Protein AF-A0A520GSE2-F1 (afdb_monomer_lite)

Radius of gyration: 23.17 Å; chains: 1; bounding box: 47×28×75 Å

Secondary structure (DSSP, 8-state):
--------HHHHHHHHHHHHHHHHHTTHHHHHHHHHHHHHHHHHHHHHHHHHHHHHHH-TTSHHHHHHHHHHHHH-HHHHHHHHHHHHHHHTTS-HHHHHHHHHHHHHHHHH-

Foldseek 3Di:
DDPPPPPDPVNVVVVVVVVVVVCVVVVVVVVVVLVVVLCVQLVLLVVLVVLVVCCVVPNDDPRPVVVLVVVCVVPNDVVSVVSNVSNVVLVPPPPSVVSNVVSVVSNCVSVPD

pLDDT: mean 75.64, std 13.0, range [40.5, 95.88]

Sequence (113 aa):
MEKKKKLSLRGLWKVLKDSFIGFSEDKVLKLSGALAYYTIFSMAPLLIVIIFLCSIFFGRADTEDSIYSQIEGFVGSDTALQLQQIITNASLEGKGTFALITGIITLVIGATT

Structure (mmCIF, N/CA/C/O backbone):
data_AF-A0A520GSE2-F1
#
_entry.id   AF-A0A520GSE2-F1
#
loop_
_atom_site.group_PDB
_atom_site.id
_atom_site.type_symbol
_atom_site.label_atom_id
_atom_site.label_alt_id
_atom_site.label_comp_id
_atom_site.label_asym_id
_atom_site.label_entity_id
_atom_site.label_seq_id
_atom_site.pdbx_PDB_ins_code
_atom_site.Cartn_x
_atom_site.Cartn_y
_atom_site.Cartn_z
_atom_site.occupancy
_atom_site.B_iso_or_equiv
_atom_site.auth_seq_id
_atom_site.auth_comp_id
_atom_site.auth_asym_id
_atom_site.auth_atom_id
_atom_site.pdbx_PDB_model_num
ATOM 1 N N . MET A 1 1 ? 4.555 -9.609 -51.269 1.00 40.50 1 MET A N 1
ATOM 2 C CA . MET A 1 1 ? 5.145 -10.641 -50.387 1.00 40.50 1 MET A CA 1
ATOM 3 C C . MET A 1 1 ? 5.934 -9.938 -49.294 1.00 40.50 1 MET A C 1
ATOM 5 O O . MET A 1 1 ? 6.977 -9.357 -49.568 1.00 40.50 1 MET A O 1
ATOM 9 N N . GLU A 1 2 ? 5.374 -9.891 -48.090 1.00 47.16 2 GLU A N 1
ATOM 10 C CA . GLU A 1 2 ? 5.918 -9.160 -46.944 1.00 47.16 2 GLU A CA 1
ATOM 11 C C . GLU A 1 2 ? 7.188 -9.862 -46.434 1.00 47.16 2 GLU A C 1
ATOM 13 O O . GLU A 1 2 ? 7.161 -11.034 -46.048 1.00 47.16 2 GLU A O 1
ATOM 18 N N . LYS A 1 3 ? 8.342 -9.186 -46.509 1.00 50.41 3 LYS A N 1
ATOM 19 C CA . LYS A 1 3 ? 9.622 -9.741 -46.050 1.00 50.41 3 LYS A CA 1
ATOM 20 C C . LYS A 1 3 ? 9.564 -9.900 -44.529 1.00 50.41 3 LYS A C 1
ATOM 22 O O . LYS A 1 3 ? 9.762 -8.925 -43.809 1.00 50.41 3 LYS A O 1
ATOM 27 N N . LYS A 1 4 ? 9.334 -11.125 -44.040 1.00 59.28 4 LYS A N 1
ATOM 28 C CA . LYS A 1 4 ? 9.472 -11.475 -42.616 1.00 59.28 4 LYS A CA 1
ATOM 29 C C . LYS A 1 4 ? 10.859 -11.031 -42.135 1.00 59.28 4 LYS A C 1
ATOM 31 O O . LYS A 1 4 ? 11.869 -11.630 -42.512 1.00 59.28 4 LYS A O 1
ATOM 36 N N . LYS A 1 5 ? 10.918 -9.947 -41.351 1.00 64.69 5 LYS A N 1
ATOM 37 C CA . LYS A 1 5 ? 12.147 -9.461 -40.705 1.00 64.69 5 LYS A CA 1
ATOM 38 C C . LYS A 1 5 ? 12.712 -10.617 -39.880 1.00 64.69 5 LYS A C 1
ATOM 40 O O . LYS A 1 5 ? 12.109 -11.017 -38.890 1.00 64.69 5 LYS A O 1
ATOM 45 N N . LYS A 1 6 ? 13.850 -11.177 -40.300 1.00 65.75 6 LYS A N 1
ATOM 46 C CA . LYS A 1 6 ? 14.570 -12.174 -39.500 1.00 65.75 6 LYS A CA 1
ATOM 47 C C . LYS A 1 6 ? 14.906 -11.524 -38.155 1.00 65.75 6 LYS A C 1
ATOM 49 O O . LYS A 1 6 ? 15.556 -10.478 -38.136 1.00 65.75 6 LYS A O 1
ATOM 54 N N . LEU A 1 7 ? 14.430 -12.112 -37.057 1.00 72.06 7 LEU A N 1
ATOM 55 C CA . LEU A 1 7 ? 14.787 -11.694 -35.704 1.00 72.06 7 LEU A CA 1
ATOM 56 C C . LEU A 1 7 ? 16.305 -11.835 -35.558 1.00 72.06 7 LEU A C 1
ATOM 58 O O . LEU A 1 7 ? 16.847 -12.934 -35.504 1.00 72.06 7 LEU A O 1
ATOM 62 N N . SER A 1 8 ? 16.998 -10.703 -35.592 1.00 86.31 8 SER A N 1
ATOM 63 C CA . SER A 1 8 ? 18.438 -10.627 -35.369 1.00 86.31 8 SER A CA 1
ATOM 64 C C . SER A 1 8 ? 18.696 -10.536 -33.870 1.00 86.31 8 SER A C 1
ATOM 66 O O . SER A 1 8 ? 17.998 -9.794 -33.181 1.00 86.31 8 SER A O 1
ATOM 68 N N . LEU A 1 9 ? 19.735 -11.213 -33.375 1.00 87.12 9 LEU A N 1
ATOM 69 C CA . LEU A 1 9 ? 20.218 -11.091 -31.992 1.00 87.12 9 LEU A CA 1
ATOM 70 C C . LEU A 1 9 ? 20.431 -9.625 -31.579 1.00 87.12 9 LEU A C 1
ATOM 72 O O . LEU A 1 9 ? 20.072 -9.231 -30.475 1.00 87.12 9 LEU A O 1
ATOM 76 N N . ARG A 1 10 ? 20.925 -8.783 -32.498 1.00 86.88 10 ARG A N 1
ATOM 77 C CA . ARG A 1 10 ? 21.074 -7.336 -32.264 1.00 86.88 10 ARG A CA 1
ATOM 78 C C . ARG A 1 10 ? 19.731 -6.607 -32.190 1.00 86.88 10 ARG A C 1
ATOM 80 O O . ARG A 1 10 ? 19.609 -5.640 -31.450 1.00 86.88 10 ARG A O 1
ATOM 87 N N . GLY A 1 11 ? 18.739 -7.054 -32.960 1.00 89.69 11 GLY A N 1
ATOM 88 C CA . GLY A 1 11 ? 17.383 -6.503 -32.934 1.00 89.69 11 GLY A CA 1
ATOM 89 C C . GLY A 1 11 ? 16.645 -6.856 -31.645 1.00 89.69 11 GLY A C 1
ATOM 90 O O . GLY A 1 11 ? 16.065 -5.974 -31.026 1.00 89.69 11 GLY A O 1
ATOM 91 N N . LEU A 1 12 ? 16.739 -8.114 -31.205 1.00 91.88 12 LEU A N 1
ATOM 92 C CA . LEU A 1 12 ? 16.220 -8.575 -29.914 1.00 91.88 12 LEU A CA 1
ATOM 93 C C . LEU A 1 12 ? 16.874 -7.823 -28.754 1.00 91.88 12 LEU A C 1
ATOM 95 O O . LEU A 1 12 ? 16.165 -7.295 -27.907 1.00 91.88 12 LEU A O 1
ATOM 99 N N . TRP A 1 13 ? 18.205 -7.693 -28.761 1.00 94.44 13 TRP A N 1
ATOM 100 C CA . TRP A 1 13 ? 18.926 -6.914 -27.751 1.00 94.44 13 TRP A CA 1
ATOM 101 C C . TRP A 1 13 ? 18.490 -5.447 -27.723 1.00 94.44 13 TRP A C 1
ATOM 103 O O . TRP A 1 13 ? 18.316 -4.873 -26.653 1.00 94.44 13 TRP A O 1
ATOM 113 N N . LYS A 1 14 ? 18.283 -4.844 -28.900 1.00 93.94 14 LYS A N 1
ATOM 114 C CA . LYS A 1 14 ? 17.799 -3.467 -29.003 1.00 93.94 14 LYS A CA 1
ATOM 115 C C . LYS A 1 14 ? 16.400 -3.316 -28.404 1.00 93.94 14 LYS A C 1
ATOM 117 O O . LYS A 1 14 ? 16.218 -2.441 -27.576 1.00 93.94 14 LYS A O 1
ATOM 122 N N . VAL A 1 15 ? 15.455 -4.187 -28.760 1.00 95.06 15 VAL A N 1
ATOM 123 C CA . VAL A 1 15 ? 14.092 -4.150 -28.202 1.00 95.06 15 VAL A CA 1
ATOM 124 C C . VAL A 1 15 ? 14.118 -4.331 -26.687 1.00 95.06 15 VAL A C 1
ATOM 126 O O . VAL A 1 15 ? 13.480 -3.568 -25.981 1.00 95.06 15 VAL A O 1
ATOM 129 N N . LEU A 1 16 ? 14.902 -5.283 -26.178 1.00 95.88 16 LEU A N 1
ATOM 130 C CA . LEU A 1 16 ? 15.007 -5.554 -24.741 1.00 95.88 16 LEU A CA 1
ATOM 131 C C . LEU A 1 16 ? 15.594 -4.351 -23.981 1.00 95.88 16 LEU A C 1
ATOM 133 O O . LEU A 1 16 ? 15.093 -3.977 -22.923 1.00 95.88 16 LEU A O 1
ATOM 137 N N . LYS A 1 17 ? 16.612 -3.699 -24.560 1.00 95.88 17 LYS A N 1
ATOM 138 C CA . LYS A 1 17 ? 17.190 -2.462 -24.025 1.00 95.88 17 LYS A CA 1
ATOM 139 C C . LYS A 1 17 ? 16.186 -1.307 -24.052 1.00 95.88 17 LYS A C 1
ATOM 141 O O . LYS A 1 17 ? 16.028 -0.636 -23.037 1.00 95.88 17 LYS A O 1
ATOM 146 N N . ASP A 1 18 ? 15.514 -1.094 -25.180 1.00 95.81 18 ASP A N 1
ATOM 147 C CA . ASP A 1 18 ? 14.532 -0.019 -25.350 1.00 95.81 18 ASP A CA 1
ATOM 148 C C . ASP A 1 18 ? 13.334 -0.225 -24.398 1.00 95.81 18 ASP A C 1
ATOM 150 O O . ASP A 1 18 ? 12.875 0.730 -23.777 1.00 95.81 18 ASP A O 1
ATOM 154 N N . SER A 1 19 ? 12.889 -1.471 -24.182 1.00 95.75 19 SER A N 1
ATOM 155 C CA . SER A 1 19 ? 11.858 -1.812 -23.191 1.00 95.75 19 SER A CA 1
ATOM 156 C C . SER A 1 19 ? 12.293 -1.524 -21.755 1.00 95.75 19 SER A C 1
ATOM 158 O O . SER A 1 19 ? 11.495 -1.008 -20.982 1.00 95.75 19 SER A O 1
ATOM 160 N N . PHE A 1 20 ? 13.540 -1.832 -21.382 1.00 95.44 20 PHE A N 1
ATOM 161 C CA . PHE A 1 20 ? 14.041 -1.530 -20.037 1.00 95.44 20 PHE A CA 1
ATOM 162 C C . PHE A 1 20 ? 14.171 -0.019 -19.798 1.00 95.44 20 PHE A C 1
ATOM 164 O O . PHE A 1 20 ? 13.832 0.466 -18.719 1.00 95.44 20 PHE A O 1
ATOM 171 N N . ILE A 1 21 ? 14.625 0.728 -20.811 1.00 95.75 21 ILE A N 1
ATOM 172 C CA . ILE A 1 21 ? 14.687 2.193 -20.760 1.00 95.75 21 ILE A CA 1
ATOM 173 C C . ILE A 1 21 ? 13.278 2.761 -20.589 1.00 95.75 21 ILE A C 1
ATOM 175 O O . ILE A 1 21 ? 13.054 3.478 -19.621 1.00 95.75 21 ILE A O 1
ATOM 179 N N . GLY A 1 22 ? 12.325 2.366 -21.440 1.00 95.38 22 GLY A N 1
ATOM 180 C CA . GLY A 1 22 ? 10.935 2.819 -21.338 1.00 95.38 22 GLY A CA 1
ATOM 181 C C . GLY A 1 22 ? 10.302 2.477 -19.987 1.00 95.38 22 GLY A C 1
ATOM 182 O O . GLY A 1 22 ? 9.739 3.343 -19.331 1.00 95.38 22 GLY A O 1
ATOM 183 N N . PHE A 1 23 ? 10.495 1.250 -19.493 1.00 95.00 23 PHE A N 1
ATOM 184 C CA . PHE A 1 23 ? 10.014 0.833 -18.171 1.00 95.00 23 PHE A CA 1
ATOM 185 C C . PHE A 1 23 ? 10.577 1.695 -17.026 1.00 95.00 23 PHE A C 1
ATOM 187 O O . PHE A 1 23 ? 9.876 2.002 -16.057 1.00 95.00 23 PHE A O 1
ATOM 194 N N . SER A 1 24 ? 11.847 2.095 -17.120 1.00 94.38 24 SER A N 1
ATOM 195 C CA . SER A 1 24 ? 12.463 2.982 -16.133 1.00 94.38 24 SER A CA 1
ATOM 196 C C . SER A 1 24 ? 12.010 4.436 -16.286 1.00 94.38 24 SER A C 1
ATOM 198 O O . SER A 1 24 ? 11.815 5.112 -15.274 1.00 94.38 24 SER A O 1
ATOM 200 N N . GLU A 1 25 ? 11.858 4.927 -17.518 1.00 95.81 25 GLU A N 1
ATOM 201 C CA . GLU A 1 25 ? 11.381 6.283 -17.828 1.00 95.81 25 GLU A CA 1
ATOM 202 C C . GLU A 1 25 ? 9.938 6.491 -17.356 1.00 95.81 25 GLU A C 1
ATOM 204 O O . GLU A 1 25 ? 9.636 7.522 -16.749 1.00 95.81 25 GLU A O 1
ATOM 209 N N . ASP A 1 26 ? 9.098 5.463 -17.494 1.00 95.44 26 ASP A N 1
ATOM 210 C CA . ASP A 1 26 ? 7.721 5.420 -16.988 1.00 95.44 26 ASP A CA 1
ATOM 211 C C . ASP A 1 26 ? 7.645 5.306 -15.455 1.00 95.44 26 ASP A C 1
ATOM 213 O O . ASP A 1 26 ? 6.561 5.249 -14.872 1.00 95.44 26 ASP A O 1
ATOM 217 N N . LYS A 1 27 ? 8.796 5.296 -14.763 1.00 94.25 27 LYS A N 1
ATOM 218 C CA . LYS A 1 27 ? 8.908 5.241 -13.295 1.00 94.25 27 LYS A CA 1
ATOM 219 C C . LYS A 1 27 ? 8.145 4.062 -12.693 1.00 94.25 27 LYS A C 1
ATOM 221 O O . LYS A 1 27 ? 7.706 4.151 -11.544 1.00 94.25 27 LYS A O 1
ATOM 226 N N . VAL A 1 28 ? 8.015 2.956 -13.430 1.00 93.94 28 VAL A N 1
ATOM 227 C CA . VAL A 1 28 ? 7.132 1.845 -13.050 1.00 93.94 28 VAL A CA 1
ATOM 228 C C . VAL A 1 28 ? 7.476 1.321 -11.662 1.00 93.94 28 VAL A C 1
ATOM 230 O O . VAL A 1 28 ? 6.584 1.216 -10.833 1.00 93.94 28 VAL A O 1
ATOM 233 N N . LEU A 1 29 ? 8.763 1.121 -11.353 1.00 92.81 29 LEU A N 1
ATOM 234 C CA . LEU A 1 29 ? 9.206 0.674 -10.023 1.00 92.81 29 LEU A CA 1
ATOM 235 C C . LEU A 1 29 ? 8.805 1.634 -8.897 1.00 92.81 29 LEU A C 1
ATOM 237 O O . LEU A 1 29 ? 8.424 1.201 -7.810 1.00 92.81 29 LEU A O 1
ATOM 241 N N . LYS A 1 30 ? 8.896 2.944 -9.146 1.00 92.25 30 LYS A N 1
ATOM 242 C CA . LYS A 1 30 ? 8.542 3.963 -8.154 1.00 92.25 30 LYS A CA 1
ATOM 243 C C . LYS A 1 30 ? 7.031 3.992 -7.934 1.00 92.25 30 LYS A C 1
ATOM 245 O O . LYS A 1 30 ? 6.598 4.037 -6.789 1.00 92.25 30 LYS A O 1
ATOM 250 N N . LEU A 1 31 ? 6.245 3.956 -9.010 1.00 93.81 31 LEU A N 1
ATOM 251 C CA . LEU A 1 31 ? 4.783 3.986 -8.941 1.00 93.81 31 LEU A CA 1
ATOM 252 C C . LEU A 1 31 ? 4.218 2.690 -8.350 1.00 93.81 31 LEU A C 1
ATOM 254 O O . LEU A 1 31 ? 3.344 2.752 -7.492 1.00 93.81 31 LEU A O 1
ATOM 258 N N . SER A 1 32 ? 4.752 1.527 -8.733 1.00 92.88 32 SER A N 1
ATOM 259 C CA . SER A 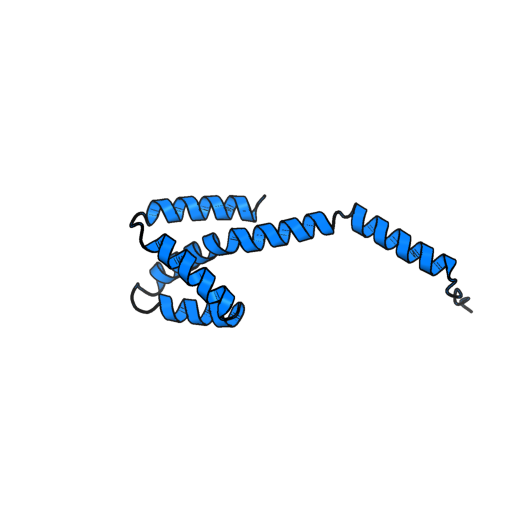1 32 ? 4.350 0.241 -8.159 1.00 92.88 32 SER A CA 1
ATOM 260 C C . SER A 1 32 ? 4.730 0.138 -6.683 1.00 92.88 32 SER A C 1
ATOM 262 O O . SER A 1 32 ? 3.944 -0.359 -5.880 1.00 92.88 32 SER A O 1
ATOM 264 N N . GLY A 1 33 ? 5.913 0.638 -6.309 1.00 92.50 33 GLY A N 1
ATOM 265 C CA . GLY A 1 33 ? 6.350 0.703 -4.916 1.00 92.50 33 GLY A CA 1
ATOM 266 C C . GLY A 1 33 ? 5.469 1.626 -4.073 1.00 92.50 33 GLY A C 1
ATOM 267 O O . GLY A 1 33 ? 5.040 1.234 -2.991 1.00 92.50 33 GLY A O 1
ATOM 268 N N . ALA A 1 34 ? 5.143 2.814 -4.5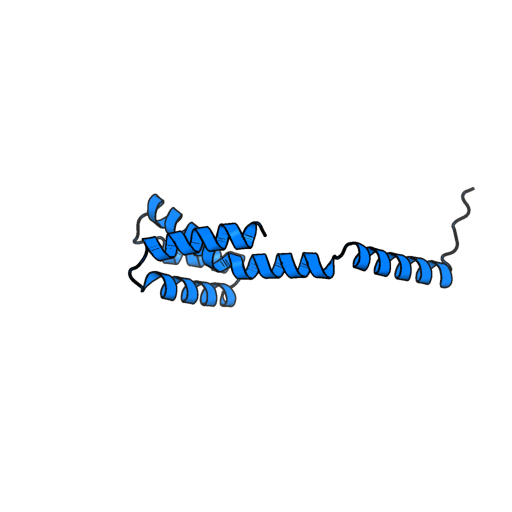90 1.00 90.75 34 ALA A N 1
ATOM 269 C CA . ALA A 1 34 ? 4.229 3.746 -3.934 1.00 90.75 34 ALA A CA 1
ATOM 270 C C . ALA A 1 34 ? 2.829 3.138 -3.767 1.00 90.75 34 ALA A C 1
ATOM 272 O O . ALA A 1 34 ? 2.295 3.150 -2.666 1.00 90.75 34 ALA A O 1
ATOM 273 N N . LEU A 1 35 ? 2.273 2.514 -4.811 1.00 88.88 35 LEU A N 1
ATOM 274 C CA . LEU A 1 35 ? 0.967 1.854 -4.747 1.00 88.88 35 LEU A CA 1
ATOM 275 C C . LEU A 1 35 ? 0.925 0.746 -3.683 1.00 88.88 35 LEU A C 1
ATOM 277 O O . LEU A 1 35 ? -0.036 0.664 -2.916 1.00 88.88 35 LEU A O 1
ATOM 281 N N . ALA A 1 36 ? 1.966 -0.088 -3.607 1.00 87.69 36 ALA A N 1
ATOM 282 C CA . ALA A 1 36 ? 2.064 -1.130 -2.587 1.00 87.69 36 ALA A CA 1
ATOM 283 C C . ALA A 1 36 ? 2.170 -0.535 -1.172 1.00 87.69 36 ALA A C 1
ATOM 285 O O . ALA A 1 36 ? 1.474 -0.992 -0.263 1.00 87.69 36 ALA A O 1
ATOM 286 N N . TYR A 1 37 ? 2.991 0.509 -0.998 1.00 83.94 37 TYR A N 1
ATOM 287 C CA . TYR A 1 37 ? 3.126 1.228 0.270 1.00 83.94 37 TYR A CA 1
ATOM 288 C C . TYR A 1 37 ? 1.786 1.831 0.706 1.00 83.94 37 TYR A C 1
ATOM 290 O O . TYR A 1 37 ? 1.323 1.558 1.811 1.00 83.94 37 TYR A O 1
ATOM 298 N N . TYR A 1 38 ? 1.111 2.567 -0.177 1.00 81.81 38 TYR A N 1
ATOM 299 C CA . TYR A 1 38 ? -0.194 3.153 0.115 1.00 81.81 38 TYR A CA 1
ATOM 300 C C . TYR A 1 38 ? -1.235 2.095 0.434 1.00 81.81 38 TYR A C 1
ATOM 302 O O . TYR A 1 38 ? -1.974 2.262 1.395 1.00 81.81 38 TYR A O 1
ATOM 310 N N . THR A 1 39 ? -1.259 0.974 -0.283 1.00 82.38 39 THR A N 1
ATOM 311 C CA . THR A 1 39 ? -2.201 -0.113 0.011 1.00 82.38 39 THR A CA 1
ATOM 312 C C . THR A 1 39 ? -1.992 -0.646 1.430 1.00 82.38 39 THR A C 1
ATOM 314 O O . THR A 1 39 ? -2.914 -0.586 2.240 1.00 82.38 39 THR A O 1
ATOM 317 N N . ILE A 1 40 ? -0.778 -1.098 1.765 1.00 79.06 40 ILE A N 1
ATOM 318 C CA . ILE A 1 40 ? -0.483 -1.718 3.069 1.00 79.06 40 ILE A CA 1
ATOM 319 C C . ILE A 1 40 ? -0.717 -0.733 4.222 1.00 79.06 40 ILE A C 1
ATOM 321 O O . ILE A 1 40 ? -1.351 -1.088 5.214 1.00 79.06 40 ILE A O 1
ATOM 325 N N . PHE A 1 41 ? -0.254 0.513 4.092 1.00 74.94 41 PHE A N 1
ATOM 326 C CA . PHE A 1 41 ? -0.398 1.510 5.156 1.00 74.94 41 PHE A CA 1
ATOM 327 C C . PHE A 1 41 ? -1.826 2.072 5.273 1.00 74.94 41 PHE A C 1
ATOM 329 O O . PHE A 1 41 ? -2.225 2.472 6.367 1.00 74.94 41 PHE A O 1
ATOM 336 N N . SER A 1 42 ? -2.625 2.053 4.199 1.00 78.56 42 SER A N 1
ATOM 337 C CA . SER A 1 42 ? -4.038 2.473 4.233 1.00 78.56 42 SER A CA 1
ATOM 338 C C . SER A 1 42 ? -4.990 1.371 4.701 1.00 78.56 42 SER A C 1
ATOM 340 O O . SER A 1 42 ? -6.111 1.681 5.105 1.00 78.56 42 SER A O 1
ATOM 342 N N . MET A 1 43 ? -4.575 0.097 4.672 1.00 77.19 43 MET A N 1
ATOM 343 C CA . MET A 1 43 ? -5.435 -1.034 5.044 1.00 77.19 43 MET A CA 1
ATOM 344 C C . MET A 1 43 ? -5.974 -0.930 6.474 1.00 77.19 43 MET A C 1
ATOM 346 O O . MET A 1 43 ? -7.173 -1.097 6.683 1.00 77.19 43 MET A O 1
ATOM 350 N N . ALA A 1 44 ? -5.122 -0.630 7.457 1.00 72.06 44 ALA A N 1
ATOM 351 C CA . ALA A 1 44 ? -5.554 -0.541 8.852 1.00 72.06 44 ALA A CA 1
ATOM 352 C C . ALA A 1 44 ? -6.587 0.589 9.086 1.00 72.06 44 ALA A C 1
ATOM 354 O O . ALA A 1 44 ? -7.667 0.295 9.604 1.00 72.06 44 ALA A O 1
ATOM 355 N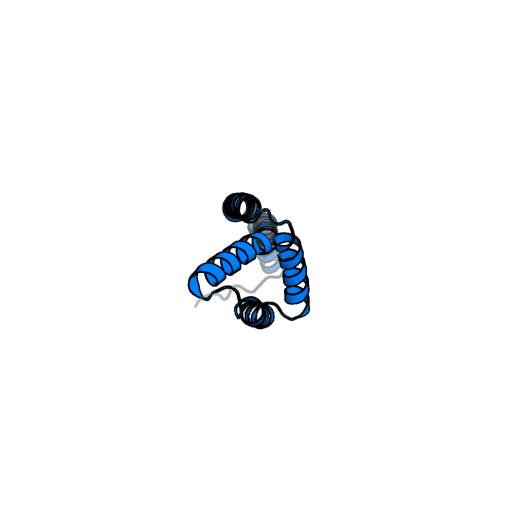 N . PRO A 1 45 ? -6.346 1.848 8.655 1.00 71.56 45 PRO A N 1
ATOM 356 C CA . PRO A 1 45 ? -7.354 2.909 8.722 1.00 71.56 45 PRO A CA 1
ATOM 357 C C . PRO A 1 45 ? -8.655 2.579 7.978 1.00 71.56 45 PRO A C 1
ATOM 359 O O . PRO A 1 45 ? -9.740 2.857 8.488 1.00 71.56 45 PRO A O 1
ATOM 362 N N . LEU A 1 46 ? -8.565 1.963 6.794 1.00 78.94 46 LEU A N 1
ATOM 363 C CA . LEU A 1 46 ? -9.736 1.581 6.001 1.00 78.94 46 LEU A CA 1
ATOM 364 C C . LEU A 1 46 ? -10.617 0.576 6.750 1.00 78.94 46 LEU A C 1
ATOM 366 O O . LEU A 1 46 ? -11.834 0.739 6.800 1.00 78.94 46 LEU A O 1
ATOM 370 N N . LEU A 1 47 ? -10.007 -0.437 7.364 1.00 72.19 47 LEU A N 1
ATOM 371 C CA . LEU A 1 47 ? -10.725 -1.461 8.121 1.00 72.19 47 LEU A CA 1
ATOM 372 C C . LEU A 1 47 ? -11.413 -0.890 9.358 1.00 72.19 47 LEU A C 1
ATOM 374 O O . LEU A 1 47 ? -12.556 -1.249 9.628 1.00 72.19 47 LEU A O 1
ATOM 378 N N . ILE A 1 48 ? -10.773 0.050 10.057 1.00 70.12 48 ILE A N 1
ATO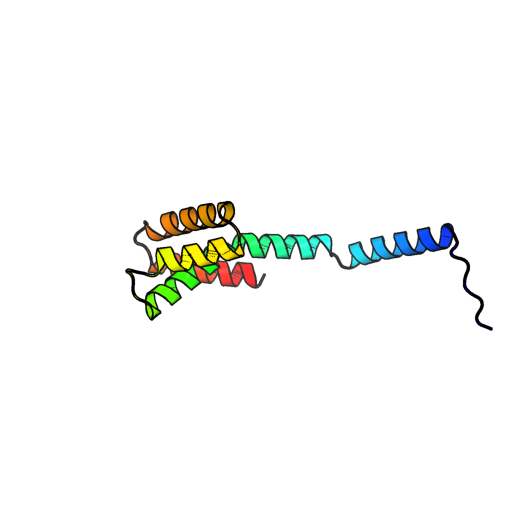M 379 C CA . ILE A 1 48 ? -11.397 0.773 11.176 1.00 70.12 48 ILE A CA 1
ATOM 380 C C . ILE A 1 48 ? -12.674 1.485 10.707 1.00 70.12 48 ILE A C 1
ATOM 382 O O . ILE A 1 48 ? -13.713 1.387 11.362 1.00 70.12 48 ILE A O 1
ATOM 386 N N . VAL A 1 49 ? -12.625 2.164 9.556 1.00 74.06 49 VAL A N 1
ATOM 387 C CA . VAL A 1 49 ? -13.798 2.842 8.980 1.00 74.06 49 VAL A CA 1
ATOM 388 C C . VAL A 1 49 ? -14.886 1.839 8.587 1.00 74.06 49 VAL A C 1
ATOM 390 O O . VAL A 1 49 ? -16.054 2.064 8.902 1.00 74.06 49 VAL A O 1
ATOM 393 N N . ILE A 1 50 ? -14.527 0.719 7.951 1.00 74.81 50 ILE A N 1
ATOM 394 C CA . ILE A 1 50 ? -15.482 -0.336 7.574 1.00 74.81 50 ILE A CA 1
ATOM 395 C C . ILE A 1 50 ? -16.184 -0.900 8.814 1.00 74.81 50 ILE A C 1
ATOM 397 O O . ILE A 1 50 ? -17.410 -0.970 8.840 1.00 74.81 50 ILE A O 1
ATOM 401 N N . ILE A 1 51 ? -15.436 -1.236 9.867 1.00 68.81 51 ILE A N 1
ATOM 402 C CA . ILE A 1 51 ? -15.987 -1.788 11.115 1.00 68.81 51 ILE A CA 1
ATOM 403 C C . ILE A 1 51 ? -16.899 -0.778 11.808 1.00 68.81 51 ILE A C 1
ATOM 405 O O . ILE A 1 51 ? -17.969 -1.145 12.297 1.00 68.81 51 ILE A O 1
ATOM 409 N N . PHE A 1 52 ? -16.514 0.498 11.821 1.00 68.38 52 PHE A N 1
ATOM 410 C CA . PHE A 1 52 ? -17.350 1.569 12.354 1.00 68.38 52 PHE A CA 1
ATOM 411 C C . PHE A 1 52 ? -18.682 1.680 11.600 1.00 68.38 52 PHE A C 1
ATOM 413 O O . PHE A 1 52 ? -19.741 1.715 12.228 1.00 68.38 52 PHE A O 1
ATOM 420 N N . LEU A 1 53 ? -18.645 1.673 10.264 1.00 70.88 53 LEU A N 1
ATOM 421 C CA . LEU A 1 53 ? -19.853 1.699 9.439 1.00 70.88 53 LEU A CA 1
ATOM 422 C C . LEU A 1 53 ? -20.716 0.457 9.686 1.00 70.88 53 LEU A C 1
ATOM 424 O O . LEU A 1 53 ? -21.910 0.587 9.947 1.00 70.88 53 LEU A O 1
ATOM 428 N N . CYS A 1 54 ? -20.127 -0.738 9.697 1.00 68.38 54 CYS A N 1
ATOM 429 C CA . CYS A 1 54 ? -20.849 -1.969 10.009 1.00 68.38 54 CYS A CA 1
ATOM 430 C C . CYS A 1 54 ? -21.473 -1.936 11.412 1.00 68.38 54 CYS A C 1
ATOM 432 O O . CYS A 1 54 ? -22.619 -2.342 11.568 1.00 68.38 54 CYS A O 1
ATOM 434 N N . SER A 1 55 ? -20.787 -1.383 12.415 1.00 61.19 55 SER A N 1
ATOM 435 C CA . SER A 1 55 ? -21.321 -1.245 13.780 1.00 61.19 55 SER A CA 1
ATOM 436 C C . SER A 1 55 ? -22.562 -0.347 13.840 1.00 61.19 55 SER A C 1
ATOM 438 O O . SER A 1 55 ? -23.470 -0.615 14.627 1.00 61.19 55 SER A O 1
ATOM 440 N N . ILE A 1 56 ? -22.623 0.701 13.006 1.00 68.00 56 ILE A N 1
ATOM 441 C CA . ILE A 1 56 ? -23.793 1.587 12.890 1.00 68.00 56 ILE A CA 1
ATOM 442 C C . ILE A 1 56 ? -24.990 0.847 12.279 1.00 68.00 56 ILE A C 1
ATOM 444 O O . ILE A 1 56 ? -26.112 1.028 12.746 1.00 68.00 56 ILE A O 1
ATOM 448 N N . PHE A 1 57 ? -24.766 0.026 11.248 1.00 70.56 57 PHE A N 1
ATOM 449 C CA . PHE A 1 57 ? -25.850 -0.626 10.502 1.00 70.56 57 PHE A CA 1
ATOM 450 C C . PHE A 1 57 ? -26.297 -1.980 11.082 1.00 70.56 57 PHE A C 1
ATOM 452 O O . PHE A 1 57 ? -27.473 -2.315 10.962 1.00 70.56 57 PHE A O 1
ATOM 459 N N . PHE A 1 58 ? -25.397 -2.748 11.704 1.00 66.12 58 PHE A N 1
ATOM 460 C CA . PHE A 1 58 ? -25.643 -4.134 12.135 1.00 66.12 58 PHE A CA 1
ATOM 461 C C . PHE A 1 58 ? -25.719 -4.324 13.660 1.00 66.12 58 PHE A C 1
ATOM 463 O O . PHE A 1 58 ? -26.127 -5.388 14.116 1.00 66.12 58 PHE A O 1
ATOM 470 N N . GLY A 1 59 ? -25.381 -3.310 14.464 1.00 57.69 59 GLY A N 1
ATOM 471 C CA . GLY A 1 59 ? -25.370 -3.425 15.925 1.00 57.69 59 GLY A CA 1
ATOM 472 C C . GLY A 1 59 ? -24.151 -4.187 16.467 1.00 57.69 59 GLY A C 1
ATOM 473 O O . GLY A 1 59 ? -23.529 -4.995 15.786 1.00 57.69 59 GLY A O 1
ATOM 474 N N . ARG A 1 60 ? -23.780 -3.886 17.718 1.00 56.72 60 ARG A N 1
ATOM 475 C CA . ARG A 1 60 ? -22.456 -4.156 18.321 1.00 56.72 60 ARG A CA 1
ATOM 476 C C . ARG A 1 60 ? -22.141 -5.623 18.668 1.00 56.72 60 ARG A C 1
ATOM 478 O O . ARG A 1 60 ? -21.018 -5.882 19.075 1.00 56.72 60 ARG A O 1
ATOM 485 N N . ALA A 1 61 ? -23.114 -6.534 18.604 1.00 52.69 61 ALA A N 1
ATOM 486 C CA . ALA A 1 61 ? -23.004 -7.856 19.236 1.00 52.69 61 ALA A CA 1
ATOM 487 C C . ALA A 1 61 ? -22.601 -9.002 18.288 1.00 52.69 61 ALA A C 1
ATOM 489 O O . ALA A 1 61 ? -22.006 -9.959 18.762 1.00 52.69 61 ALA A O 1
ATOM 490 N N . ASP A 1 62 ? -22.849 -8.881 16.976 1.00 51.94 62 ASP A N 1
ATOM 491 C CA . ASP A 1 62 ? -22.653 -9.985 16.010 1.00 51.94 62 ASP A CA 1
ATOM 492 C C . ASP A 1 62 ? -21.686 -9.640 14.853 1.00 51.94 62 ASP A C 1
ATOM 494 O O . ASP A 1 62 ? -21.508 -10.419 13.915 1.00 51.94 62 ASP A O 1
ATOM 498 N N . THR A 1 63 ? -21.071 -8.451 14.865 1.00 56.72 63 THR A N 1
ATOM 499 C CA . THR A 1 63 ? -20.325 -7.927 13.706 1.00 56.72 63 THR A CA 1
ATOM 500 C C . THR A 1 63 ? -18.842 -8.279 13.682 1.00 56.72 63 THR A C 1
ATOM 502 O O . THR A 1 63 ? -18.304 -8.450 12.590 1.00 56.72 63 THR A O 1
ATOM 505 N N . GLU A 1 64 ? -18.164 -8.385 14.830 1.00 61.72 64 GLU A N 1
ATOM 506 C CA . GLU A 1 64 ? -16.707 -8.612 14.850 1.00 61.72 64 GLU A CA 1
ATOM 507 C C . GLU A 1 64 ? -16.328 -9.954 14.212 1.00 61.72 64 GLU A C 1
ATOM 509 O O . GLU A 1 64 ? -15.517 -9.973 13.286 1.00 61.72 64 GLU A O 1
ATOM 514 N N . ASP A 1 65 ? -16.977 -11.049 14.616 1.00 65.62 65 ASP A N 1
ATOM 515 C CA . ASP A 1 65 ? -16.664 -12.391 14.109 1.00 65.62 65 ASP A CA 1
ATOM 516 C C . ASP A 1 65 ? -17.020 -12.559 12.621 1.00 65.62 65 ASP A C 1
ATOM 518 O O . ASP A 1 65 ? -16.270 -13.170 11.854 1.00 65.62 65 ASP A O 1
ATOM 522 N N . SER A 1 66 ? -18.137 -11.974 12.169 1.00 68.88 66 SER A N 1
ATOM 523 C CA . SER A 1 66 ? -18.559 -12.059 10.763 1.00 68.88 66 SER A CA 1
ATOM 524 C C . SER A 1 66 ? -17.669 -11.233 9.831 1.00 68.88 66 SER A C 1
ATOM 526 O O . SER A 1 66 ? -17.323 -11.694 8.741 1.00 68.88 66 SER A O 1
ATOM 528 N N . ILE A 1 67 ? -17.263 -10.030 10.250 1.00 70.12 67 ILE A N 1
ATOM 529 C CA . ILE A 1 67 ? -16.338 -9.195 9.473 1.00 70.12 67 ILE A CA 1
ATOM 530 C C . ILE A 1 67 ? -14.969 -9.865 9.408 1.00 70.12 67 ILE A C 1
ATOM 532 O O . ILE A 1 67 ? -14.359 -9.913 8.339 1.00 70.12 67 ILE A O 1
ATOM 536 N N . TYR A 1 68 ? -14.509 -10.421 10.528 1.00 71.62 68 TYR A N 1
ATOM 537 C CA . TYR A 1 68 ? -13.232 -11.112 10.595 1.00 71.62 68 TYR A CA 1
ATOM 538 C C . TYR A 1 68 ? -13.164 -12.313 9.647 1.00 71.62 68 TYR A C 1
ATOM 540 O O . TYR A 1 68 ? -12.229 -12.416 8.855 1.00 71.62 68 TYR A O 1
ATOM 548 N N . SER A 1 69 ? -14.203 -13.152 9.648 1.00 72.69 69 SER A N 1
ATOM 549 C CA . SER A 1 69 ? -14.334 -14.288 8.728 1.00 72.69 69 SER A CA 1
ATOM 550 C C . SER A 1 69 ? -14.275 -13.869 7.255 1.00 72.69 69 SER A C 1
ATOM 552 O O . SER A 1 69 ? -13.653 -14.550 6.436 1.00 72.69 69 SER A O 1
ATOM 554 N N . GLN A 1 70 ? -14.887 -12.736 6.900 1.00 72.94 70 GLN A N 1
ATOM 555 C CA . GLN A 1 70 ? -14.814 -12.231 5.531 1.00 72.94 70 GLN A CA 1
ATOM 556 C C . GLN A 1 70 ? -13.412 -11.734 5.184 1.00 72.94 70 GLN A C 1
ATOM 558 O O . GLN A 1 70 ? -12.904 -12.070 4.118 1.00 72.94 70 GLN A O 1
ATOM 563 N N . ILE A 1 71 ? -12.766 -10.983 6.082 1.00 71.38 71 ILE A N 1
ATOM 564 C CA . ILE A 1 71 ? -11.384 -10.522 5.893 1.00 71.38 71 ILE A CA 1
ATOM 565 C C . ILE A 1 71 ? -10.458 -11.727 5.697 1.00 71.38 71 ILE A C 1
ATOM 567 O O . ILE A 1 71 ? -9.715 -11.765 4.719 1.00 71.38 71 ILE A O 1
ATOM 571 N N . GLU A 1 72 ? -10.555 -12.741 6.556 1.00 75.12 72 GLU A N 1
ATOM 572 C CA . GLU A 1 72 ? -9.806 -13.994 6.432 1.00 75.12 72 GLU A CA 1
ATOM 573 C C . GLU A 1 72 ? -10.016 -14.673 5.072 1.00 75.12 72 GLU A C 1
ATOM 575 O O . GLU A 1 72 ? -9.042 -15.078 4.438 1.00 75.12 72 GLU A O 1
ATOM 580 N N . GLY A 1 73 ? -11.252 -14.715 4.568 1.00 78.25 73 GLY A N 1
ATOM 581 C CA . GLY A 1 73 ? -11.556 -15.253 3.240 1.00 78.25 73 GLY A CA 1
ATOM 582 C C . GLY A 1 73 ? -10.882 -14.507 2.078 1.00 78.25 73 GLY A C 1
ATOM 583 O O . GLY A 1 73 ? -10.626 -15.114 1.039 1.00 78.25 73 GLY A O 1
ATOM 584 N N . PHE A 1 74 ? -10.566 -13.218 2.241 1.00 75.31 74 PHE A N 1
ATOM 585 C CA . PHE A 1 74 ? -9.921 -12.399 1.207 1.00 75.31 74 PHE A CA 1
ATOM 586 C C . PHE A 1 74 ? -8.395 -12.336 1.324 1.00 75.31 74 PHE A C 1
ATOM 588 O O . PHE A 1 74 ? -7.716 -12.331 0.297 1.00 75.31 74 PHE A O 1
ATOM 595 N N . VAL A 1 75 ? -7.852 -12.247 2.543 1.00 74.19 75 VAL A N 1
ATOM 596 C CA . VAL A 1 75 ? -6.411 -12.009 2.770 1.00 74.19 75 VAL A CA 1
ATOM 597 C C . VAL A 1 75 ? -5.666 -13.196 3.386 1.00 74.19 75 VAL A C 1
ATOM 599 O O . VAL A 1 75 ? -4.440 -13.165 3.453 1.00 74.19 75 VAL A O 1
ATOM 602 N N . GLY A 1 76 ? -6.371 -14.254 3.791 1.00 79.19 76 GLY A N 1
ATOM 603 C CA . GLY A 1 76 ? -5.807 -15.409 4.491 1.00 79.19 76 GLY A CA 1
ATOM 604 C C . GLY A 1 76 ? -5.679 -15.200 6.005 1.00 79.19 76 GLY A C 1
ATOM 605 O O . GLY A 1 76 ? -5.682 -14.072 6.505 1.00 79.19 76 GLY A O 1
ATOM 606 N N . SER A 1 77 ? -5.550 -16.308 6.741 1.00 80.19 77 SER A N 1
ATOM 607 C CA . SER A 1 77 ? -5.582 -16.340 8.213 1.00 80.19 77 SER A CA 1
ATOM 608 C C . SER A 1 77 ? -4.489 -15.495 8.868 1.00 80.19 77 SER A C 1
ATOM 610 O O . SER A 1 77 ? -4.756 -14.764 9.817 1.00 80.19 77 SER A O 1
ATOM 612 N N . ASP A 1 78 ? -3.261 -15.541 8.348 1.00 76.38 78 ASP A N 1
ATOM 613 C CA . ASP A 1 78 ? -2.116 -14.854 8.958 1.00 76.38 78 ASP A CA 1
ATOM 614 C C . ASP A 1 78 ? -2.250 -13.328 8.880 1.00 76.38 78 ASP A C 1
ATOM 616 O O . ASP A 1 78 ? -1.975 -12.609 9.845 1.00 76.38 78 ASP A O 1
ATOM 620 N N . THR A 1 79 ? -2.704 -12.819 7.732 1.00 69.94 79 THR A N 1
ATOM 621 C CA . THR A 1 79 ? -2.942 -11.386 7.533 1.00 69.94 79 THR A CA 1
ATOM 622 C C . THR A 1 79 ? -4.184 -10.936 8.288 1.00 69.94 79 THR A C 1
ATOM 624 O O . THR A 1 79 ? -4.168 -9.870 8.901 1.00 69.94 79 THR A O 1
ATOM 627 N N . ALA A 1 80 ? -5.232 -11.761 8.322 1.00 73.88 80 ALA A N 1
ATOM 628 C CA . ALA A 1 80 ? -6.404 -11.479 9.134 1.00 73.88 80 ALA A CA 1
ATOM 629 C C . ALA A 1 80 ? -6.027 -11.348 10.616 1.00 73.88 80 ALA A C 1
ATOM 631 O O . ALA A 1 80 ? -6.382 -10.353 11.238 1.00 73.88 80 ALA A O 1
ATOM 632 N N . LEU A 1 81 ? -5.245 -12.271 11.186 1.00 78.38 81 LEU A N 1
ATOM 633 C CA . LEU A 1 81 ? -4.809 -12.221 12.593 1.00 78.38 81 LEU A CA 1
ATOM 634 C C . LEU A 1 81 ? -4.070 -10.927 12.935 1.00 78.38 81 LEU A C 1
ATOM 636 O O . LEU A 1 81 ? -4.362 -10.298 13.953 1.00 78.38 81 LEU A O 1
ATOM 640 N N . GLN A 1 82 ? -3.166 -10.485 12.063 1.00 72.94 82 GLN A N 1
ATOM 641 C CA . GLN A 1 82 ? -2.461 -9.214 12.250 1.00 72.94 82 GLN A CA 1
ATOM 642 C C . GLN A 1 82 ? -3.425 -8.023 12.235 1.00 72.94 82 GLN A C 1
ATOM 644 O O . GLN A 1 82 ? -3.320 -7.126 13.073 1.00 72.94 82 GLN A O 1
ATOM 649 N N . LEU A 1 83 ? -4.403 -8.028 11.328 1.00 69.31 83 LEU A N 1
ATOM 650 C CA . LEU A 1 83 ? -5.429 -6.991 11.264 1.00 69.31 83 LEU A CA 1
ATOM 651 C C . LEU A 1 83 ? -6.314 -6.991 12.515 1.00 69.31 83 LEU A C 1
ATOM 653 O O . LEU A 1 83 ? -6.569 -5.917 13.056 1.00 69.31 83 LEU A O 1
ATOM 657 N N . GLN A 1 84 ? -6.707 -8.168 13.021 1.00 72.69 84 GLN A N 1
ATOM 658 C CA . GLN A 1 84 ? -7.460 -8.302 14.274 1.00 72.69 84 GLN A CA 1
ATOM 659 C C . GLN A 1 84 ? -6.734 -7.607 15.414 1.00 72.69 84 GLN A C 1
ATOM 661 O O . GLN A 1 84 ? -7.312 -6.781 16.107 1.00 72.69 84 GLN A O 1
ATOM 666 N N . GLN A 1 85 ? -5.443 -7.904 15.573 1.00 74.50 85 GLN A N 1
ATOM 667 C CA . GLN A 1 85 ? -4.637 -7.339 16.645 1.0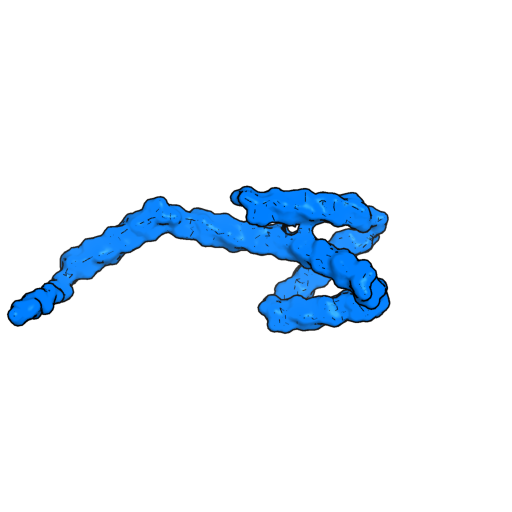0 74.50 85 GLN A CA 1
ATOM 668 C C . GLN A 1 85 ? -4.541 -5.818 16.527 1.00 74.50 85 GLN A C 1
ATOM 670 O O . GLN A 1 85 ? -4.662 -5.120 17.531 1.00 74.50 85 GLN A O 1
ATOM 675 N N . ILE A 1 86 ? -4.365 -5.282 15.317 1.00 68.19 86 ILE A N 1
ATOM 676 C CA . ILE A 1 86 ? -4.345 -3.830 15.090 1.00 68.19 86 ILE A CA 1
ATOM 677 C C . ILE A 1 86 ? -5.690 -3.202 15.486 1.00 68.19 86 ILE A C 1
ATOM 679 O O . ILE A 1 86 ? -5.711 -2.180 16.171 1.00 68.19 86 ILE A O 1
ATOM 683 N N . ILE A 1 87 ? -6.804 -3.831 15.108 1.00 67.50 87 ILE A N 1
ATOM 684 C CA . ILE A 1 87 ? -8.161 -3.360 15.407 1.00 67.50 87 ILE A CA 1
ATOM 685 C C . ILE A 1 87 ? -8.455 -3.425 16.909 1.00 67.50 87 ILE A C 1
ATOM 687 O O . ILE A 1 87 ? -8.908 -2.435 17.477 1.00 67.50 87 ILE A O 1
ATOM 691 N N . THR A 1 88 ? -8.176 -4.553 17.566 1.00 69.44 88 THR A N 1
ATOM 692 C CA . THR A 1 88 ? -8.391 -4.738 19.008 1.00 69.44 88 THR A CA 1
ATOM 693 C C . THR A 1 88 ? -7.568 -3.739 19.817 1.00 69.44 88 THR A C 1
ATOM 695 O O . THR A 1 88 ? -8.074 -3.125 20.752 1.00 69.44 88 THR A O 1
ATOM 698 N N . ASN A 1 89 ? -6.312 -3.503 19.430 1.00 66.56 89 ASN A N 1
ATOM 699 C CA . ASN A 1 89 ? -5.490 -2.480 20.075 1.00 66.56 89 ASN A CA 1
ATOM 700 C C . ASN A 1 89 ? -6.053 -1.066 19.852 1.00 66.56 89 ASN A C 1
ATOM 702 O O . ASN A 1 89 ? -6.028 -0.249 20.769 1.00 66.56 89 ASN A O 1
ATOM 706 N N . ALA A 1 90 ? -6.609 -0.782 18.671 1.00 61.66 90 ALA A N 1
ATOM 707 C CA . ALA A 1 90 ? -7.239 0.503 18.373 1.00 61.66 90 ALA A CA 1
ATOM 708 C C . ALA A 1 90 ? -8.594 0.705 19.088 1.00 61.66 90 ALA A C 1
ATOM 710 O O . ALA A 1 90 ? -8.965 1.843 19.380 1.00 61.66 90 ALA A O 1
ATOM 711 N N . SER A 1 91 ? -9.342 -0.367 19.383 1.00 58.16 91 SER A N 1
ATOM 712 C CA . SER A 1 91 ? -10.667 -0.300 20.020 1.00 58.16 91 SER A CA 1
ATOM 713 C C . SER A 1 91 ? -10.612 -0.191 21.551 1.00 58.16 91 SER A C 1
ATOM 715 O O . SER A 1 91 ? -11.496 0.429 22.150 1.00 58.16 91 SER A O 1
ATOM 717 N N . LEU A 1 92 ? -9.562 -0.721 22.191 1.00 55.69 92 LEU A N 1
ATOM 718 C CA . LEU A 1 92 ? -9.396 -0.731 23.652 1.00 55.69 92 LEU A CA 1
ATOM 719 C C . LEU A 1 92 ? -9.115 0.651 24.276 1.00 55.69 92 LEU A C 1
ATOM 721 O O . LEU A 1 92 ? -9.355 0.836 25.468 1.00 55.69 92 LEU A O 1
ATOM 725 N N . GLU A 1 93 ? -8.662 1.652 23.513 1.00 55.59 93 GLU A N 1
ATOM 726 C CA . GLU A 1 93 ? -8.258 2.955 24.076 1.00 55.59 93 GLU A CA 1
ATOM 727 C C . GLU A 1 93 ? -9.413 3.883 24.511 1.00 55.59 93 GLU A C 1
ATOM 729 O O . GLU A 1 93 ? -9.163 4.975 25.022 1.00 55.59 93 GLU A O 1
ATOM 734 N N . GLY A 1 94 ? -10.688 3.516 24.328 1.00 51.56 94 GLY A N 1
ATOM 735 C CA . GLY A 1 94 ? -11.826 4.320 24.817 1.00 51.56 94 GLY A CA 1
ATOM 736 C C . GLY A 1 94 ? -11.969 5.717 24.180 1.00 51.56 94 GLY A C 1
ATOM 737 O O . GLY A 1 94 ? -12.844 6.491 24.562 1.00 51.56 94 GLY A O 1
ATOM 738 N N . LYS A 1 95 ? -11.151 6.042 23.170 1.00 54.88 95 LYS A N 1
ATOM 739 C CA . LYS A 1 95 ? -11.140 7.307 22.415 1.00 54.88 95 LYS A CA 1
ATOM 740 C C . LYS A 1 95 ? -11.730 7.143 21.011 1.00 54.88 95 LYS A C 1
ATOM 742 O O . LYS A 1 95 ? -11.180 7.669 20.045 1.00 54.88 95 LYS A O 1
ATOM 747 N N . GLY A 1 96 ? -12.849 6.426 20.888 1.00 65.62 96 GLY A N 1
ATOM 748 C CA . GLY A 1 96 ? -13.428 6.035 19.592 1.00 65.62 96 GLY A CA 1
ATOM 749 C C . GLY A 1 96 ? -13.572 7.189 18.591 1.00 65.62 96 GLY A C 1
ATOM 750 O O . GLY A 1 96 ? -13.222 7.040 17.427 1.00 65.62 96 GLY A O 1
ATOM 751 N N . THR A 1 97 ? -13.982 8.376 19.047 1.00 70.00 97 THR A N 1
ATOM 752 C CA . THR A 1 97 ? -14.125 9.558 18.180 1.00 70.00 97 THR A CA 1
ATOM 753 C C . THR A 1 97 ? -12.784 10.126 17.710 1.00 70.00 97 THR A C 1
ATOM 755 O O . THR A 1 97 ? -12.661 10.514 16.553 1.00 70.00 97 THR A O 1
ATOM 758 N N . PHE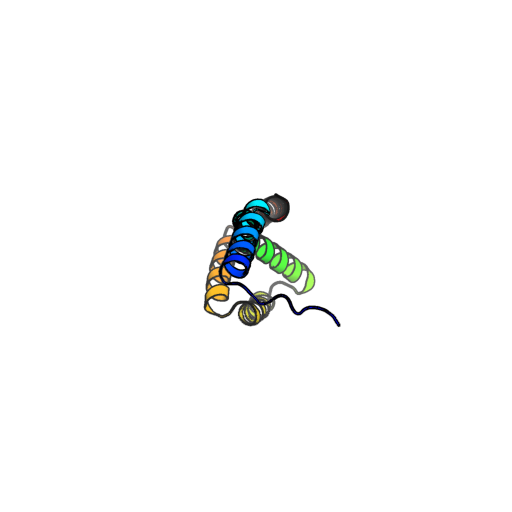 A 1 98 ? -11.767 10.173 18.575 1.00 72.38 98 PHE A N 1
ATOM 759 C CA . PHE A 1 98 ? -10.452 10.700 18.198 1.00 72.38 98 PHE A CA 1
ATOM 760 C C . PHE A 1 98 ? -9.738 9.742 17.240 1.00 72.38 98 PHE A C 1
ATOM 762 O O . PHE A 1 98 ? -9.241 10.187 16.211 1.00 72.38 98 PHE A O 1
ATOM 769 N N . ALA A 1 99 ? -9.782 8.436 17.525 1.00 68.69 99 ALA A N 1
ATOM 770 C CA . ALA A 1 99 ? -9.232 7.393 16.660 1.00 68.69 99 ALA A CA 1
ATOM 771 C C . ALA A 1 99 ? -9.921 7.346 15.283 1.00 68.69 99 ALA A C 1
ATOM 773 O O . ALA A 1 99 ? -9.253 7.182 14.264 1.00 68.69 99 ALA A O 1
ATOM 774 N N . LEU A 1 100 ? -11.244 7.553 15.235 1.00 71.31 100 LEU A N 1
ATOM 775 C CA . LEU A 1 100 ? -11.999 7.665 13.984 1.00 71.31 100 LEU A CA 1
ATOM 776 C C . LEU A 1 100 ? -11.545 8.879 13.164 1.00 71.31 100 LEU A C 1
ATOM 778 O O . LEU A 1 100 ? -11.275 8.747 11.974 1.00 71.31 100 LEU A O 1
ATOM 782 N N . ILE A 1 101 ? -11.436 10.053 13.795 1.00 80.50 101 ILE A N 1
ATOM 783 C CA . ILE A 1 101 ? -11.009 11.286 13.118 1.00 80.50 101 ILE A CA 1
ATOM 784 C C . ILE A 1 101 ? -9.587 11.129 12.573 1.00 80.50 101 ILE A C 1
ATOM 786 O O . ILE A 1 101 ? -9.348 11.432 11.405 1.00 80.50 101 ILE A O 1
ATOM 790 N N . THR A 1 102 ? -8.650 10.619 13.377 1.00 75.56 102 THR A N 1
ATOM 791 C CA . THR A 1 102 ? -7.275 10.393 12.917 1.00 75.56 102 THR A CA 1
ATOM 792 C C . THR A 1 102 ? -7.220 9.326 11.831 1.00 75.56 102 THR A C 1
ATOM 794 O O . THR A 1 102 ? -6.519 9.522 10.849 1.00 75.56 102 THR A O 1
ATOM 797 N N . GLY A 1 103 ? -8.006 8.250 11.943 1.00 75.25 103 GLY A N 1
ATOM 798 C CA . GLY A 1 103 ? -8.115 7.211 10.919 1.00 75.25 103 GLY A CA 1
ATOM 799 C C . GLY A 1 103 ? -8.628 7.747 9.581 1.00 75.25 103 GLY A C 1
ATOM 800 O O . GLY A 1 103 ? -8.027 7.470 8.548 1.00 75.25 103 GLY A O 1
ATOM 801 N N . ILE A 1 104 ? -9.676 8.578 9.592 1.00 80.94 104 ILE A N 1
ATOM 802 C CA . ILE A 1 104 ? -10.199 9.233 8.383 1.00 80.94 104 ILE A CA 1
ATOM 803 C C . ILE A 1 104 ? -9.145 10.167 7.779 1.00 80.94 104 ILE A C 1
ATOM 805 O O . ILE A 1 104 ? -8.912 10.116 6.574 1.00 80.94 104 ILE A O 1
ATOM 809 N N . ILE A 1 105 ? -8.475 10.990 8.593 1.00 84.81 105 ILE A N 1
ATOM 810 C CA . ILE A 1 105 ? -7.419 11.895 8.115 1.00 84.81 105 ILE A CA 1
ATOM 811 C C . ILE A 1 105 ? -6.265 11.097 7.493 1.00 84.81 105 ILE A C 1
ATOM 813 O O . ILE A 1 105 ? -5.834 11.406 6.383 1.00 84.81 105 ILE A O 1
ATOM 817 N N . THR A 1 106 ? -5.790 10.050 8.170 1.00 80.88 106 THR A N 1
ATOM 818 C CA . THR A 1 106 ? -4.712 9.183 7.678 1.00 80.88 106 THR A CA 1
ATOM 819 C C . THR A 1 106 ? -5.109 8.461 6.395 1.00 80.88 106 THR A C 1
ATOM 821 O O . THR A 1 106 ? -4.299 8.409 5.476 1.00 80.88 106 THR A O 1
ATOM 824 N N . LEU A 1 107 ? -6.343 7.957 6.297 1.00 79.38 107 LEU A N 1
ATOM 825 C CA . LEU A 1 107 ? -6.864 7.327 5.084 1.00 79.38 107 LEU A CA 1
ATOM 826 C C . LEU A 1 107 ? -6.886 8.316 3.915 1.00 79.38 107 LEU A C 1
ATOM 828 O O . LEU A 1 107 ? -6.384 8.008 2.841 1.00 79.38 107 LEU A O 1
ATOM 832 N N . VAL A 1 108 ? -7.454 9.507 4.122 1.00 83.19 108 VAL A N 1
ATOM 833 C CA . VAL A 1 108 ? -7.577 10.523 3.068 1.00 83.19 108 VAL A CA 1
ATOM 834 C C . VAL A 1 108 ? -6.202 10.947 2.567 1.00 83.19 108 VAL A C 1
ATOM 836 O O . VAL A 1 108 ? -6.006 11.039 1.358 1.00 83.19 108 VAL A O 1
ATOM 839 N N . ILE A 1 109 ? -5.242 11.164 3.469 1.00 81.56 109 ILE A N 1
ATOM 840 C CA . ILE A 1 109 ? -3.875 11.522 3.083 1.00 81.56 109 ILE A CA 1
ATOM 841 C C . ILE A 1 109 ? -3.209 10.339 2.368 1.00 81.56 109 ILE A C 1
ATOM 843 O O . ILE A 1 109 ? -2.815 10.481 1.216 1.00 81.56 109 ILE A O 1
ATOM 847 N N . GLY A 1 110 ? -3.157 9.162 2.995 1.00 74.81 110 GLY A N 1
ATOM 848 C CA . GLY A 1 110 ? -2.447 7.992 2.468 1.00 74.81 110 GLY A CA 1
ATOM 849 C C . GLY A 1 110 ? -3.019 7.412 1.171 1.00 74.81 110 GLY A C 1
ATOM 850 O O . GLY A 1 110 ? -2.279 6.791 0.417 1.00 74.81 110 GLY A O 1
ATOM 851 N N . ALA A 1 111 ? -4.308 7.617 0.890 1.00 73.94 111 ALA A N 1
ATOM 852 C CA . ALA A 1 111 ? -4.935 7.173 -0.355 1.00 73.94 111 ALA A CA 1
ATOM 853 C C . ALA A 1 111 ? -4.860 8.212 -1.490 1.00 73.94 111 ALA A C 1
ATOM 855 O O . ALA A 1 111 ? -5.064 7.851 -2.648 1.00 73.94 111 ALA A O 1
ATOM 856 N N . THR A 1 112 ? -4.606 9.491 -1.180 1.00 73.75 112 THR A N 1
ATOM 857 C CA . THR A 1 112 ? -4.649 10.588 -2.169 1.00 73.75 112 THR A CA 1
ATOM 858 C C . THR A 1 112 ? -3.263 11.086 -2.583 1.00 73.75 112 THR A C 1
ATOM 860 O O . THR A 1 112 ? -3.107 11.554 -3.712 1.00 73.75 112 THR A O 1
ATOM 863 N N . THR A 1 113 ? -2.267 11.021 -1.695 1.00 55.31 113 THR A N 1
ATOM 864 C CA . THR A 1 113 ? -0.872 11.422 -1.971 1.00 55.31 113 THR A CA 1
ATOM 865 C C . THR A 1 113 ? -0.004 10.211 -2.195 1.00 55.31 113 THR A C 1
ATOM 867 O O . THR A 1 113 ? 0.836 10.215 -3.127 1.00 55.31 113 THR A O 1
#